Protein AF-A0A8B8C633-F1 (afdb_monomer_lite)

Structure (mmCIF, N/CA/C/O backbone):
data_AF-A0A8B8C633-F1
#
_entry.id   AF-A0A8B8C633-F1
#
loop_
_atom_site.group_PDB
_atom_site.id
_atom_site.type_symbol
_atom_site.label_atom_id
_atom_site.label_alt_id
_atom_site.label_comp_id
_atom_site.label_asym_id
_atom_site.label_entity_id
_atom_site.label_seq_id
_atom_site.pdbx_PDB_ins_code
_atom_site.Cartn_x
_atom_site.Cartn_y
_atom_site.Cartn_z
_atom_site.occupancy
_atom_site.B_iso_or_equiv
_atom_site.auth_seq_id
_atom_site.auth_comp_id
_atom_site.auth_asym_id
_atom_site.auth_atom_id
_atom_site.pdbx_PDB_model_num
ATOM 1 N N . MET A 1 1 ? 6.701 -2.654 -20.128 1.00 49.88 1 MET A N 1
ATOM 2 C CA . MET A 1 1 ? 6.059 -1.312 -19.967 1.00 49.88 1 MET A CA 1
ATOM 3 C C . MET A 1 1 ? 4.718 -1.240 -20.720 1.00 49.88 1 MET A C 1
ATOM 5 O O . MET A 1 1 ? 4.508 -0.337 -21.516 1.00 49.88 1 MET A O 1
ATOM 9 N N . TYR A 1 2 ? 3.794 -2.187 -20.502 1.00 52.97 2 TYR A N 1
ATOM 10 C CA . TYR A 1 2 ? 2.599 -2.321 -21.363 1.00 52.97 2 TYR A CA 1
ATOM 11 C C . TYR A 1 2 ? 1.273 -2.413 -20.592 1.00 52.97 2 TYR A C 1
ATOM 13 O O . TYR A 1 2 ? 0.257 -1.929 -21.087 1.00 52.97 2 TYR A O 1
ATOM 21 N N . GLN A 1 3 ? 1.272 -2.885 -19.336 1.00 51.88 3 GLN A N 1
ATOM 22 C CA . GLN A 1 3 ? 0.068 -2.853 -18.492 1.00 51.88 3 GLN A CA 1
ATOM 23 C C . GLN A 1 3 ? -0.502 -1.439 -18.300 1.00 51.88 3 GLN A C 1
ATOM 25 O O . GLN A 1 3 ? -1.713 -1.259 -18.426 1.00 51.88 3 GLN A O 1
ATOM 30 N N . ILE A 1 4 ? 0.353 -0.430 -18.083 1.00 57.50 4 ILE A N 1
ATOM 31 C CA . ILE A 1 4 ? -0.078 0.975 -17.975 1.00 57.50 4 ILE A CA 1
ATOM 32 C C . ILE A 1 4 ? -0.832 1.406 -19.235 1.00 57.50 4 ILE A C 1
ATOM 34 O O . ILE A 1 4 ? -1.854 2.060 -19.115 1.00 57.50 4 ILE A O 1
ATOM 38 N N . LEU A 1 5 ? -0.400 0.990 -20.429 1.00 53.28 5 LEU A N 1
ATOM 39 C CA . LEU A 1 5 ? -1.076 1.333 -21.687 1.00 53.28 5 LEU A CA 1
ATOM 40 C C . LEU A 1 5 ? -2.414 0.595 -21.865 1.00 53.28 5 LEU A C 1
ATOM 42 O O . LEU A 1 5 ? -3.312 1.114 -22.517 1.00 53.28 5 LEU A O 1
ATOM 46 N N . SER A 1 6 ? -2.563 -0.596 -21.274 1.00 55.59 6 SER A N 1
ATOM 47 C CA . SER A 1 6 ? -3.825 -1.356 -21.296 1.00 55.59 6 SER A CA 1
ATOM 48 C C . SER A 1 6 ? -4.853 -0.873 -20.264 1.00 55.59 6 SER A C 1
ATOM 50 O O . SER A 1 6 ? -6.055 -0.962 -20.501 1.00 55.59 6 SER A O 1
ATOM 52 N N . LYS A 1 7 ? -4.391 -0.368 -19.111 1.00 55.25 7 LYS A N 1
ATOM 53 C CA . LYS A 1 7 ? -5.234 0.121 -18.008 1.00 55.25 7 LYS A CA 1
ATOM 54 C C . LYS A 1 7 ? -5.481 1.627 -18.081 1.00 55.25 7 LYS A C 1
ATOM 56 O O . LYS A 1 7 ? -6.527 2.087 -17.642 1.00 55.25 7 LYS A O 1
ATOM 61 N N . CYS A 1 8 ? -4.563 2.382 -18.679 1.00 53.97 8 CYS A N 1
ATOM 62 C CA . CYS A 1 8 ? -4.762 3.777 -19.043 1.00 53.97 8 CYS A CA 1
ATOM 63 C C . CYS A 1 8 ? -5.148 3.828 -20.521 1.00 53.97 8 CYS A C 1
ATOM 65 O O . CYS A 1 8 ? -4.282 3.942 -21.389 1.00 53.97 8 CYS A O 1
ATOM 67 N N . SER A 1 9 ? -6.449 3.784 -20.828 1.00 48.28 9 SER A N 1
ATOM 68 C CA . SER A 1 9 ? -6.927 4.301 -22.114 1.00 48.28 9 SER A CA 1
ATOM 69 C C . SER A 1 9 ? -6.336 5.695 -22.284 1.00 48.28 9 SER A C 1
ATOM 71 O O . SER A 1 9 ? -6.532 6.520 -21.392 1.00 48.28 9 SER A O 1
ATOM 73 N N . ALA A 1 10 ? -5.558 5.911 -23.353 1.00 49.56 10 ALA A N 1
ATOM 74 C CA . ALA A 1 10 ? -4.767 7.119 -23.575 1.00 49.56 10 ALA A CA 1
ATOM 75 C C . ALA A 1 10 ? -5.530 8.363 -23.099 1.00 49.56 10 ALA A C 1
ATOM 77 O O . ALA A 1 10 ? -6.504 8.781 -23.728 1.00 49.56 10 ALA A O 1
ATOM 78 N N . ALA A 1 11 ? -5.131 8.901 -21.942 1.00 50.03 11 ALA A N 1
ATOM 79 C CA . ALA A 1 11 ? -5.819 10.029 -21.344 1.00 50.03 11 ALA A CA 1
ATOM 80 C C . ALA A 1 11 ? -5.691 11.198 -22.322 1.00 50.03 11 ALA A C 1
ATOM 82 O O . ALA A 1 11 ? -4.591 11.704 -22.561 1.00 50.03 11 ALA A O 1
ATOM 83 N N . VAL A 1 12 ? -6.806 11.597 -22.937 1.00 47.72 12 VAL A N 1
ATOM 84 C CA . VAL A 1 12 ? -6.856 12.800 -23.765 1.00 47.72 12 VAL A CA 1
ATOM 85 C C . VAL A 1 12 ? -6.465 13.946 -22.843 1.00 47.72 12 VAL A C 1
ATOM 87 O O . VAL A 1 12 ? -7.227 14.298 -21.942 1.00 47.72 12 VAL A O 1
ATOM 90 N N . ARG A 1 13 ? -5.248 14.480 -23.014 1.00 46.06 13 ARG A N 1
ATOM 91 C CA . ARG A 1 13 ? -4.739 15.601 -22.216 1.00 46.06 13 ARG A CA 1
ATOM 92 C C . ARG A 1 13 ? -5.729 16.758 -22.331 1.00 46.06 13 ARG A C 1
ATOM 94 O O . ARG A 1 13 ? -5.744 17.452 -23.342 1.00 46.06 13 ARG A O 1
ATOM 101 N N . LYS A 1 14 ? -6.554 16.966 -21.304 1.00 48.56 14 LYS A N 1
ATOM 102 C CA . LYS A 1 14 ? -7.434 18.139 -21.210 1.00 48.56 14 LYS A CA 1
ATOM 103 C C . LYS A 1 14 ? -6.763 19.344 -20.543 1.00 48.56 14 LYS A C 1
ATOM 105 O O . LYS A 1 14 ? -7.354 20.412 -20.529 1.00 48.56 14 LYS A O 1
ATOM 110 N N . SER A 1 15 ? -5.538 19.212 -20.035 1.00 47.03 15 SER A N 1
ATOM 111 C CA . SER A 1 15 ? -4.769 20.323 -19.462 1.00 47.03 15 SER A CA 1
ATOM 112 C C . SER A 1 15 ? -3.295 19.926 -19.293 1.00 47.03 15 SER A C 1
ATOM 114 O O . SER A 1 15 ? -2.972 18.744 -19.157 1.00 47.03 15 SER A O 1
ATOM 116 N N . VAL A 1 16 ? -2.403 20.920 -19.298 1.00 49.66 16 VAL A N 1
ATOM 117 C CA . VAL A 1 16 ? -0.950 20.822 -19.044 1.00 49.66 16 VAL A CA 1
ATOM 118 C C . VAL A 1 16 ? -0.637 20.459 -17.572 1.00 49.66 16 VAL A C 1
ATOM 120 O O . VAL A 1 16 ? 0.510 20.198 -17.235 1.00 49.66 16 VAL A O 1
ATOM 123 N N . GLU A 1 17 ? -1.654 20.327 -16.716 1.00 51.31 17 GLU A N 1
ATOM 124 C CA . GLU A 1 17 ? -1.558 19.925 -15.295 1.00 51.31 17 GLU A CA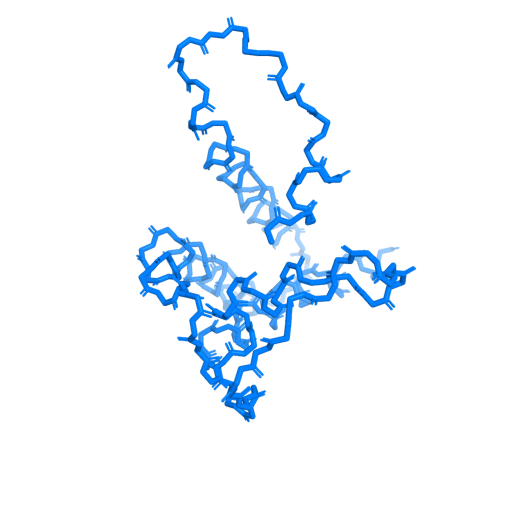 1
ATOM 125 C C . GLU A 1 17 ? -1.626 18.390 -15.067 1.00 51.31 17 GLU A C 1
ATOM 127 O O . GLU A 1 17 ? -1.658 17.905 -13.939 1.00 51.31 17 GLU A O 1
ATOM 132 N N . GLY A 1 18 ? -1.652 17.590 -16.139 1.00 52.97 18 GLY A N 1
ATOM 133 C CA . GLY A 1 18 ? -2.036 16.167 -16.149 1.00 52.97 18 GLY A CA 1
ATOM 134 C C . GLY A 1 18 ? -1.110 15.121 -15.499 1.00 52.97 18 GLY A C 1
ATOM 135 O O . GLY A 1 18 ? -1.224 13.953 -15.860 1.00 52.97 18 GLY A O 1
ATOM 136 N N . ILE A 1 19 ? -0.210 15.478 -14.578 1.00 52.78 19 ILE A N 1
ATOM 137 C CA . ILE A 1 19 ? 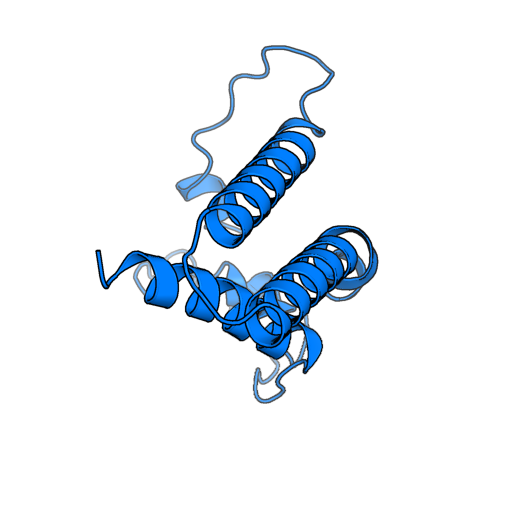0.567 14.496 -13.783 1.00 52.78 19 ILE A CA 1
ATOM 138 C C . ILE A 1 19 ? -0.003 14.347 -12.363 1.00 52.78 19 ILE A C 1
ATOM 140 O O . ILE A 1 19 ? 0.053 13.257 -11.794 1.00 52.78 19 ILE A O 1
ATOM 144 N N . ASP A 1 20 ? -0.637 15.390 -11.820 1.00 55.47 20 ASP A N 1
ATOM 145 C CA . ASP A 1 20 ? -1.136 15.386 -10.439 1.00 55.47 20 ASP A CA 1
ATOM 146 C C . ASP A 1 20 ? -2.444 14.606 -10.253 1.00 55.47 20 ASP A C 1
ATOM 148 O O . ASP A 1 20 ? -2.839 14.348 -9.118 1.00 55.47 20 ASP A O 1
ATOM 152 N N . TYR A 1 21 ? -3.101 14.182 -11.340 1.00 66.56 21 TYR A N 1
ATOM 153 C CA . TYR A 1 21 ? -4.388 13.481 -11.275 1.00 66.56 21 TYR A CA 1
ATOM 154 C C . TYR A 1 21 ? -4.312 12.201 -10.432 1.00 66.56 21 TYR A C 1
ATOM 156 O O . TYR A 1 21 ? -5.104 12.037 -9.512 1.00 66.56 21 TYR A O 1
ATOM 164 N N . TYR A 1 22 ? -3.303 11.352 -10.653 1.00 70.94 22 TYR A N 1
ATOM 165 C CA . TYR A 1 22 ? -3.163 10.099 -9.903 1.00 70.94 22 TYR A CA 1
ATOM 166 C C . TYR A 1 22 ? -2.799 10.321 -8.431 1.00 70.94 22 TYR A C 1
ATOM 168 O O . TYR A 1 22 ? -3.240 9.575 -7.563 1.00 70.94 22 TYR A O 1
ATOM 176 N N . ILE A 1 23 ? -2.002 11.353 -8.125 1.00 77.12 23 ILE A N 1
ATOM 177 C CA . ILE A 1 23 ? -1.650 11.692 -6.738 1.00 77.12 23 ILE A CA 1
ATOM 178 C C . ILE A 1 23 ? -2.877 12.258 -6.012 1.00 77.12 23 ILE A C 1
ATOM 180 O O . ILE A 1 23 ? -3.100 11.941 -4.842 1.00 77.12 23 ILE A O 1
ATOM 184 N N . ALA A 1 24 ? -3.672 13.084 -6.696 1.00 80.56 24 ALA A N 1
ATOM 185 C CA . ALA A 1 24 ? -4.913 13.636 -6.169 1.00 80.56 24 ALA A CA 1
ATOM 186 C C . ALA A 1 24 ? -5.961 12.539 -5.928 1.00 80.56 24 ALA A C 1
ATOM 188 O O . ALA A 1 24 ? -6.505 12.474 -4.826 1.00 80.56 24 ALA A O 1
ATOM 189 N N . GLU A 1 25 ? -6.169 11.654 -6.907 1.00 84.19 25 GLU A N 1
ATOM 190 C CA . GLU 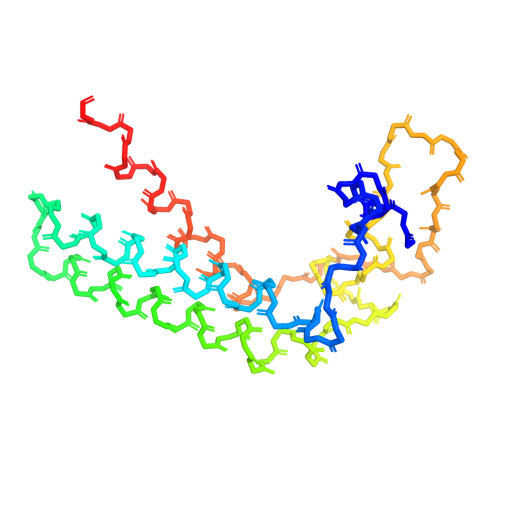A 1 25 ? -7.083 10.506 -6.842 1.00 84.19 25 GLU A CA 1
ATOM 191 C C . GLU A 1 25 ? -6.677 9.529 -5.733 1.00 84.19 25 GLU A C 1
ATOM 193 O O . GLU A 1 25 ? -7.488 9.195 -4.873 1.00 84.19 25 GLU A O 1
ATOM 198 N N . ALA A 1 26 ? -5.395 9.152 -5.655 1.00 83.38 26 ALA A N 1
ATOM 199 C CA . ALA A 1 26 ? -4.894 8.338 -4.550 1.00 83.38 26 ALA A CA 1
ATOM 200 C C . ALA A 1 26 ? -5.105 9.045 -3.202 1.00 83.38 26 ALA A C 1
ATOM 202 O O . ALA A 1 26 ? -5.552 8.442 -2.229 1.00 83.38 26 ALA A O 1
ATOM 203 N N . GLY A 1 27 ? -4.827 10.349 -3.134 1.00 88.44 27 GLY A N 1
ATOM 204 C CA . GLY A 1 27 ? -5.066 11.146 -1.936 1.00 88.44 27 GLY A CA 1
ATOM 205 C C . GLY A 1 27 ? -6.532 11.154 -1.496 1.00 88.44 27 GLY A C 1
ATOM 206 O O . GLY A 1 27 ? -6.786 11.189 -0.293 1.00 88.44 27 GLY A O 1
ATOM 207 N N . GLU A 1 28 ? -7.470 11.136 -2.441 1.00 90.12 28 GLU A N 1
ATOM 208 C CA . GLU A 1 28 ? -8.910 11.033 -2.200 1.00 90.12 28 GLU A CA 1
ATOM 209 C C . GLU A 1 28 ? -9.317 9.644 -1.721 1.00 90.12 28 GLU A C 1
ATOM 211 O O . GLU A 1 28 ? -9.942 9.548 -0.667 1.00 90.12 28 GLU A O 1
ATOM 216 N N . ALA A 1 29 ? -8.852 8.587 -2.386 1.00 89.94 29 ALA A N 1
ATOM 217 C CA . ALA A 1 29 ? -9.105 7.208 -1.976 1.00 89.94 29 ALA A CA 1
ATOM 218 C C . ALA A 1 29 ? -8.639 6.937 -0.533 1.00 89.94 29 ALA A C 1
ATOM 220 O O . ALA A 1 29 ? -9.370 6.354 0.263 1.00 89.94 29 ALA A O 1
ATOM 221 N N . PHE A 1 30 ? -7.456 7.425 -0.141 1.00 92.12 30 PHE A N 1
ATOM 222 C CA . PHE A 1 30 ? -6.993 7.290 1.247 1.00 92.12 30 PHE A CA 1
ATOM 223 C C . PHE A 1 30 ? -7.876 8.054 2.248 1.00 92.12 30 PHE A C 1
ATOM 225 O O . PHE A 1 30 ? -8.115 7.548 3.340 1.00 92.12 30 PHE A O 1
ATOM 232 N N . ARG A 1 31 ? -8.397 9.239 1.893 1.00 93.19 31 ARG A N 1
ATOM 233 C CA . ARG A 1 31 ? -9.348 9.968 2.758 1.00 93.19 31 ARG A CA 1
ATOM 234 C C . ARG A 1 31 ? -10.670 9.219 2.902 1.00 93.19 31 ARG A C 1
ATOM 236 O O . ARG A 1 31 ? -11.266 9.237 3.975 1.00 93.19 31 ARG A O 1
ATOM 243 N N . GLU A 1 32 ? -11.129 8.575 1.835 1.00 94.12 32 GLU A N 1
ATOM 244 C CA . GLU A 1 32 ? -12.333 7.749 1.864 1.00 94.12 32 GLU A CA 1
ATOM 245 C C . GLU A 1 32 ? -12.146 6.533 2.780 1.00 94.12 32 GLU A C 1
ATOM 247 O O . GLU A 1 32 ? -12.973 6.310 3.662 1.00 94.12 32 GLU A O 1
ATOM 252 N N . LEU A 1 33 ? -11.017 5.823 2.671 1.00 93.19 33 LEU A N 1
ATOM 253 C CA . LEU A 1 33 ? -10.670 4.724 3.580 1.00 93.19 33 LEU A CA 1
ATOM 254 C C . LEU A 1 33 ? -10.603 5.187 5.043 1.00 93.19 33 LEU A C 1
ATOM 256 O O . LEU A 1 33 ? -11.190 4.552 5.918 1.00 93.19 33 LEU A O 1
ATOM 260 N N . GLU A 1 34 ? -9.948 6.319 5.317 1.00 94.12 34 GLU A N 1
ATOM 261 C CA . GLU A 1 34 ? -9.913 6.924 6.655 1.00 94.12 34 GLU A CA 1
ATOM 262 C C . GLU A 1 34 ? -11.334 7.244 7.168 1.00 94.12 34 GLU A C 1
ATOM 264 O O . GLU A 1 34 ? -11.648 7.008 8.337 1.00 94.12 34 GLU A O 1
ATOM 269 N N . SER A 1 35 ? -12.221 7.753 6.307 1.00 94.56 35 SER A N 1
ATOM 270 C CA . SER A 1 35 ? -13.622 8.040 6.646 1.00 94.56 35 SER A CA 1
ATOM 271 C C . SER A 1 35 ? -14.408 6.770 6.977 1.00 94.56 35 SER A C 1
ATOM 273 O O . SER A 1 35 ? -15.104 6.733 7.994 1.00 94.56 35 SER A O 1
ATOM 275 N N . ILE A 1 36 ? -14.256 5.715 6.172 1.00 92.75 36 ILE A N 1
ATOM 276 C CA . ILE A 1 36 ? -14.890 4.410 6.400 1.00 92.75 36 ILE A CA 1
ATOM 277 C C . ILE A 1 36 ? -14.442 3.848 7.749 1.00 92.75 36 ILE A C 1
ATOM 279 O O . ILE A 1 36 ? -15.279 3.538 8.592 1.00 92.75 36 ILE A O 1
ATOM 283 N N . VAL A 1 37 ? -13.132 3.803 8.010 1.00 92.62 37 VAL A N 1
ATOM 284 C CA . VAL A 1 37 ? -12.580 3.301 9.280 1.00 92.62 37 VAL A CA 1
ATOM 285 C C . VAL A 1 37 ? -13.121 4.082 10.480 1.00 92.62 37 VAL A C 1
ATOM 287 O O . VAL A 1 37 ? -13.418 3.496 11.522 1.00 92.62 37 VAL A O 1
ATOM 290 N N . ASN A 1 38 ? -13.312 5.396 10.346 1.00 92.81 38 ASN A N 1
ATOM 291 C CA . ASN A 1 38 ? -13.915 6.206 11.402 1.00 92.81 38 ASN A CA 1
ATOM 292 C C . ASN A 1 38 ? -15.385 5.859 11.673 1.00 92.81 38 ASN A C 1
ATOM 294 O O . ASN A 1 38 ? -15.812 5.949 12.827 1.00 92.81 38 ASN A O 1
ATOM 298 N N . GLN A 1 39 ? -16.128 5.427 10.655 1.00 93.56 39 GLN A N 1
ATOM 299 C CA . GLN A 1 39 ? -17.534 5.027 10.759 1.00 93.56 39 GLN A CA 1
ATOM 300 C C . GLN A 1 39 ? -17.724 3.594 11.279 1.00 93.56 39 GLN A C 1
ATOM 302 O O . GLN A 1 39 ? -18.792 3.286 11.796 1.00 93.56 39 GLN A O 1
ATOM 307 N N . LEU A 1 40 ? -16.701 2.735 11.210 1.00 91.62 40 LEU A N 1
ATOM 308 C CA . LEU A 1 40 ? -16.783 1.363 11.721 1.00 91.62 40 LEU A CA 1
ATOM 309 C C . LEU A 1 40 ? -16.989 1.322 13.247 1.00 91.62 40 LEU A C 1
ATOM 311 O O . LEU A 1 40 ? -16.295 2.006 14.011 1.00 91.62 40 LEU A O 1
ATOM 315 N N . GLU A 1 41 ? -17.887 0.451 13.706 1.00 93.44 41 GLU A N 1
ATOM 316 C CA . GLU A 1 41 ? -18.114 0.157 15.128 1.00 93.44 41 GLU A CA 1
ATOM 317 C C . GLU A 1 41 ? -17.118 -0.895 15.649 1.00 93.44 41 GLU A C 1
ATOM 319 O O . GLU A 1 41 ? -17.476 -1.996 16.056 1.00 93.44 41 GLU A O 1
ATOM 324 N N . ILE A 1 42 ? -15.831 -0.548 15.620 1.00 91.00 42 ILE A N 1
ATOM 325 C CA . ILE A 1 42 ? -14.727 -1.381 16.123 1.00 91.00 42 ILE A CA 1
ATOM 326 C C . ILE A 1 42 ? -14.088 -0.761 17.375 1.00 91.00 42 ILE A C 1
ATOM 328 O O . ILE A 1 42 ? -14.224 0.451 17.598 1.00 91.00 42 ILE A O 1
ATOM 332 N N . PRO A 1 43 ? -13.363 -1.548 18.196 1.00 94.75 43 PRO A N 1
ATOM 333 C CA . PRO A 1 43 ? -12.639 -1.019 19.345 1.00 94.75 43 PRO A CA 1
ATOM 334 C C . PRO A 1 43 ? -11.746 0.169 18.968 1.00 94.75 43 PRO A C 1
ATOM 336 O O . PRO A 1 43 ? -11.073 0.170 17.937 1.00 94.75 43 PRO A O 1
ATOM 339 N N . LEU A 1 44 ? -11.700 1.191 19.833 1.00 91.88 44 LEU A N 1
ATOM 340 C CA . LEU A 1 44 ? -10.935 2.422 19.576 1.00 91.88 44 LEU A CA 1
ATOM 341 C C . LEU A 1 44 ? -9.448 2.164 19.299 1.00 91.88 44 LEU A C 1
ATOM 343 O O . LEU A 1 44 ? -8.820 2.923 18.561 1.00 91.88 44 LEU A O 1
ATOM 347 N N . LEU A 1 45 ? -8.886 1.114 19.903 1.00 93.44 45 LEU A N 1
ATOM 348 C CA . LEU A 1 45 ? -7.496 0.730 19.695 1.00 93.44 45 LEU A CA 1
ATOM 349 C C . LEU A 1 45 ? -7.268 0.223 18.266 1.00 93.44 45 LEU A C 1
ATOM 351 O O . LEU A 1 45 ? -6.333 0.682 17.612 1.00 93.44 45 LEU A O 1
ATOM 355 N N . ASP A 1 46 ? -8.153 -0.643 17.775 1.00 90.00 46 ASP A N 1
ATOM 356 C CA . ASP A 1 46 ? -8.087 -1.188 16.418 1.00 90.00 46 ASP A CA 1
ATOM 357 C C . ASP A 1 46 ? -8.316 -0.083 15.389 1.00 90.00 46 ASP A C 1
ATOM 359 O O . ASP A 1 46 ? -7.518 0.076 14.471 1.00 90.00 46 ASP A O 1
ATOM 363 N N . LYS A 1 47 ? -9.307 0.788 15.624 1.00 92.69 47 LYS A N 1
ATOM 364 C CA . LYS A 1 47 ? -9.547 1.979 14.794 1.00 92.69 47 LYS A CA 1
ATOM 365 C C . LYS A 1 47 ? -8.300 2.855 14.674 1.00 92.69 47 LYS A C 1
ATOM 367 O O . LYS A 1 47 ? -7.912 3.239 13.573 1.00 92.69 47 LYS A O 1
ATOM 372 N N . ARG A 1 48 ? -7.646 3.163 15.801 1.00 93.19 48 ARG A N 1
ATOM 373 C CA . ARG A 1 48 ? -6.422 3.978 15.812 1.00 93.19 48 ARG A CA 1
ATOM 374 C C . ARG A 1 48 ? -5.284 3.286 15.066 1.00 93.19 48 ARG A C 1
ATOM 376 O O . ARG A 1 48 ? -4.590 3.952 14.306 1.00 93.19 48 ARG A O 1
ATOM 383 N N . LYS A 1 49 ? -5.106 1.979 15.274 1.00 93.19 49 LYS A N 1
ATOM 384 C CA . LYS A 1 49 ? -4.084 1.182 14.589 1.00 93.19 49 LYS A CA 1
ATOM 385 C C . LYS A 1 49 ? -4.296 1.203 13.073 1.00 93.19 49 LYS A C 1
ATOM 387 O O . LYS A 1 49 ? -3.356 1.479 12.340 1.00 93.19 49 LYS A O 1
ATOM 392 N N . THR A 1 50 ? -5.522 0.981 12.603 1.00 92.12 50 THR A N 1
ATOM 393 C CA . THR A 1 50 ? -5.838 0.993 11.169 1.00 92.12 50 THR A CA 1
ATOM 394 C C . THR A 1 50 ? -5.618 2.372 10.545 1.00 92.12 50 THR A C 1
ATOM 396 O O . THR A 1 50 ? -5.046 2.463 9.463 1.00 92.12 50 THR A O 1
ATOM 399 N N . LEU A 1 51 ? -6.004 3.457 11.227 1.00 93.94 51 LEU A N 1
ATOM 400 C CA . LEU A 1 51 ? -5.749 4.821 10.744 1.00 93.94 51 LEU A CA 1
ATOM 401 C C . LEU A 1 51 ? -4.250 5.144 10.662 1.00 93.94 51 LEU A C 1
ATOM 403 O O . LEU A 1 51 ? -3.804 5.752 9.691 1.00 93.94 51 LEU A O 1
ATOM 407 N N . ASP A 1 52 ? -3.467 4.722 11.656 1.00 95.00 52 ASP A N 1
ATOM 408 C CA . ASP A 1 52 ? -2.014 4.903 11.646 1.00 95.00 52 ASP A CA 1
ATOM 409 C C . ASP A 1 52 ? -1.357 4.107 10.508 1.00 95.00 52 ASP A C 1
ATOM 411 O O . ASP A 1 52 ? -0.545 4.647 9.756 1.00 95.00 52 ASP A O 1
ATOM 415 N N . ASN A 1 53 ? -1.795 2.865 10.294 1.00 93.44 53 ASN A N 1
ATOM 416 C CA . ASN A 1 53 ? -1.356 2.041 9.172 1.00 93.44 53 ASN A CA 1
ATOM 417 C C . ASN A 1 53 ? -1.681 2.692 7.815 1.00 93.44 53 ASN A C 1
ATOM 419 O O . ASN A 1 53 ? -0.815 2.754 6.944 1.00 93.44 53 ASN A O 1
ATOM 423 N N . LEU A 1 54 ? -2.891 3.240 7.637 1.00 94.56 54 LEU A N 1
ATOM 424 C CA . LEU A 1 54 ? -3.275 3.967 6.417 1.00 94.56 54 LEU A CA 1
ATOM 425 C C . LEU A 1 54 ? -2.390 5.198 6.184 1.00 94.56 54 LEU A C 1
ATOM 427 O O . LEU A 1 54 ? -1.958 5.450 5.056 1.00 94.56 54 LEU A O 1
ATOM 431 N N . MET A 1 55 ? -2.069 5.939 7.246 1.00 94.12 55 MET A N 1
ATOM 432 C CA . MET A 1 55 ? -1.162 7.083 7.171 1.00 94.12 55 MET A CA 1
ATOM 433 C C . MET A 1 55 ? 0.253 6.657 6.750 1.00 94.12 55 MET A C 1
ATOM 435 O O . MET A 1 55 ? 0.846 7.288 5.870 1.00 94.12 55 MET A O 1
ATOM 439 N N . GLN A 1 56 ? 0.787 5.584 7.340 1.00 93.56 56 GLN A N 1
ATOM 440 C CA . GLN A 1 56 ? 2.106 5.046 6.998 1.00 93.56 56 GLN A CA 1
ATOM 441 C C . GLN A 1 56 ? 2.150 4.522 5.555 1.00 93.56 56 GLN A C 1
ATOM 443 O O . GLN A 1 56 ? 3.069 4.861 4.808 1.00 93.56 56 GLN A O 1
ATOM 448 N N . ALA A 1 57 ? 1.126 3.780 5.129 1.00 92.62 57 ALA A N 1
ATOM 449 C CA . ALA A 1 57 ? 0.962 3.289 3.762 1.00 92.62 57 ALA A CA 1
ATOM 450 C C . ALA A 1 57 ? 0.959 4.435 2.736 1.00 92.62 57 ALA A C 1
ATOM 452 O O . ALA A 1 57 ? 1.705 4.421 1.752 1.00 92.62 57 ALA A O 1
ATOM 453 N N . LYS A 1 58 ? 0.168 5.479 3.000 1.00 92.06 58 LYS A N 1
ATOM 454 C CA . LYS A 1 58 ? 0.108 6.690 2.173 1.00 92.06 58 LYS A CA 1
ATOM 455 C C . LYS A 1 58 ? 1.451 7.412 2.104 1.00 92.06 58 LYS A C 1
ATOM 457 O O . LYS A 1 58 ? 1.831 7.898 1.038 1.00 92.06 58 LYS A O 1
ATOM 462 N N . HIS A 1 59 ? 2.162 7.507 3.230 1.00 91.69 59 HIS A N 1
ATOM 463 C CA . HIS A 1 59 ? 3.488 8.116 3.272 1.00 91.69 59 HIS A CA 1
ATOM 464 C C . HIS A 1 59 ? 4.470 7.329 2.405 1.00 91.69 59 HIS A C 1
ATOM 466 O O . HIS A 1 59 ? 5.028 7.903 1.473 1.00 91.69 59 HIS A O 1
ATOM 472 N N . TYR A 1 60 ? 4.572 6.016 2.632 1.00 91.81 60 TYR A N 1
ATOM 473 C CA . TYR A 1 60 ? 5.450 5.112 1.893 1.00 91.81 60 TYR A CA 1
ATOM 474 C C . TYR A 1 60 ? 5.287 5.241 0.374 1.00 91.81 60 TYR A C 1
ATOM 476 O O . TYR A 1 60 ? 6.272 5.409 -0.347 1.00 91.81 60 TYR A O 1
ATOM 484 N N . LEU A 1 61 ? 4.043 5.240 -0.117 1.00 89.38 61 LEU A N 1
ATOM 485 C CA . LEU A 1 61 ? 3.751 5.401 -1.543 1.00 89.38 61 LEU A CA 1
ATOM 486 C C . LEU A 1 61 ? 4.234 6.750 -2.103 1.00 89.38 61 LEU A C 1
ATOM 488 O O . LEU A 1 61 ? 4.720 6.822 -3.232 1.00 89.38 61 LEU A O 1
ATOM 492 N N . LYS A 1 62 ? 4.129 7.827 -1.318 1.00 87.06 62 LYS A N 1
ATOM 493 C CA . LYS A 1 62 ? 4.489 9.190 -1.739 1.00 87.06 62 LYS A CA 1
ATOM 494 C C . LYS A 1 62 ? 6.004 9.436 -1.748 1.00 87.06 62 LYS A C 1
ATOM 496 O O . LYS A 1 62 ? 6.506 10.239 -2.552 1.00 87.06 62 LYS A O 1
ATOM 501 N N . THR A 1 63 ? 6.732 8.796 -0.838 1.00 87.12 63 THR A N 1
ATOM 502 C CA . THR A 1 63 ? 8.151 9.071 -0.581 1.00 87.12 63 THR A CA 1
ATOM 503 C C . THR A 1 63 ? 9.058 7.967 -1.098 1.00 87.12 63 THR A C 1
ATOM 505 O O . THR A 1 63 ? 9.839 8.215 -2.015 1.00 87.12 63 THR A O 1
ATOM 508 N N . ASP A 1 64 ? 8.949 6.772 -0.534 1.00 87.75 64 ASP A N 1
ATOM 509 C CA . ASP A 1 64 ? 9.956 5.717 -0.649 1.00 87.75 64 ASP A CA 1
ATOM 510 C C . ASP A 1 64 ? 9.678 4.784 -1.823 1.00 87.75 64 ASP A C 1
ATOM 512 O O . ASP A 1 64 ? 10.597 4.408 -2.548 1.00 87.75 64 ASP A O 1
ATOM 516 N N . TYR A 1 65 ? 8.407 4.457 -2.071 1.00 88.38 65 TYR A N 1
ATOM 517 C CA . TYR A 1 65 ? 8.032 3.483 -3.094 1.00 88.38 65 TYR A CA 1
ATOM 518 C C . TYR A 1 65 ? 8.580 3.859 -4.476 1.00 88.38 65 TYR A C 1
ATOM 520 O O . TYR A 1 65 ? 9.215 3.046 -5.145 1.00 88.38 65 TYR A O 1
ATOM 528 N N . LYS A 1 66 ? 8.462 5.134 -4.868 1.00 85.56 66 LYS A N 1
ATOM 529 C CA . LYS A 1 66 ? 9.013 5.642 -6.139 1.00 85.56 66 LYS A CA 1
ATOM 530 C C . LYS A 1 66 ? 10.534 5.488 -6.268 1.00 85.56 66 LYS A C 1
ATOM 532 O O . LYS A 1 66 ? 11.038 5.422 -7.381 1.00 85.56 66 LYS A O 1
ATOM 537 N N . MET A 1 67 ? 11.264 5.463 -5.149 1.00 88.56 67 MET A N 1
ATOM 538 C CA . MET A 1 67 ? 12.721 5.282 -5.126 1.00 88.56 67 MET A CA 1
ATOM 539 C C . MET A 1 67 ? 13.110 3.807 -5.241 1.00 88.56 67 MET A C 1
ATOM 541 O O . MET A 1 67 ? 14.225 3.479 -5.660 1.00 88.56 67 MET A O 1
ATOM 545 N N . HIS A 1 68 ? 12.197 2.920 -4.853 1.00 89.19 68 HIS A N 1
ATOM 546 C CA . HIS A 1 68 ? 12.376 1.482 -4.932 1.00 89.19 68 HIS A CA 1
ATOM 547 C C . HIS A 1 68 ? 12.031 0.926 -6.314 1.00 89.19 68 HIS A C 1
ATOM 549 O O . HIS A 1 68 ? 12.702 -0.001 -6.764 1.00 89.19 68 HIS A O 1
ATOM 555 N N . VAL A 1 69 ? 11.056 1.522 -7.010 1.00 89.88 69 VAL A N 1
ATOM 556 C CA . VAL A 1 69 ? 10.648 1.098 -8.356 1.00 89.88 69 VAL A CA 1
ATOM 557 C C . VAL A 1 69 ? 11.783 1.280 -9.373 1.00 89.88 69 VAL A C 1
ATOM 559 O O . VAL A 1 69 ? 12.232 2.395 -9.640 1.00 89.88 69 VAL A O 1
ATOM 562 N N . LYS A 1 70 ? 12.253 0.173 -9.958 1.00 90.12 70 LYS A N 1
ATOM 563 C CA . LYS A 1 70 ? 13.398 0.094 -10.881 1.00 90.12 70 LYS A CA 1
ATOM 564 C C . LYS A 1 70 ? 13.170 -0.968 -11.960 1.00 90.12 70 LYS A C 1
ATOM 566 O O . LYS A 1 70 ? 12.277 -1.802 -11.854 1.00 90.12 70 LYS A O 1
ATOM 571 N N . SER A 1 71 ? 13.993 -0.938 -13.009 1.00 85.88 71 SER A N 1
ATOM 572 C CA . SER A 1 71 ? 13.937 -1.917 -14.109 1.00 85.88 71 SER A CA 1
ATOM 573 C C . SER A 1 71 ? 14.469 -3.291 -13.711 1.00 85.88 71 SER A C 1
ATOM 575 O O . SER A 1 71 ? 14.129 -4.287 -14.340 1.00 85.88 71 SER A O 1
ATOM 577 N N . ALA A 1 72 ? 15.311 -3.336 -12.679 1.00 89.12 72 ALA A N 1
ATOM 578 C CA . ALA A 1 72 ? 15.791 -4.559 -12.072 1.00 89.12 72 ALA A CA 1
ATOM 579 C C . ALA A 1 72 ? 15.734 -4.430 -10.551 1.00 89.12 72 ALA A C 1
ATOM 581 O O . ALA A 1 72 ? 16.388 -3.561 -9.969 1.00 89.12 72 ALA A O 1
ATOM 582 N N . SER A 1 73 ? 14.926 -5.281 -9.926 1.00 89.75 73 SER A N 1
ATOM 583 C CA . SER A 1 73 ? 14.812 -5.387 -8.476 1.00 89.75 73 SER A CA 1
ATOM 584 C C . SER A 1 73 ? 14.488 -6.822 -8.105 1.00 89.75 73 SER A C 1
ATOM 586 O O . SER A 1 73 ? 13.628 -7.443 -8.719 1.00 89.75 73 SER A O 1
ATOM 588 N N . ASN A 1 74 ? 15.126 -7.333 -7.057 1.00 90.88 74 ASN A N 1
ATOM 589 C CA . ASN A 1 74 ? 14.805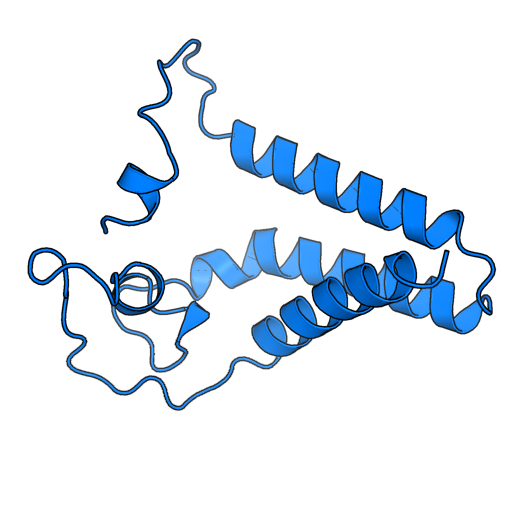 -8.654 -6.525 1.00 90.88 74 ASN A CA 1
ATOM 590 C C . ASN A 1 74 ? 13.497 -8.686 -5.715 1.00 90.88 74 ASN A C 1
ATOM 592 O O . ASN A 1 74 ? 13.092 -9.752 -5.254 1.00 90.88 74 ASN A O 1
ATOM 596 N N . VAL A 1 75 ? 12.844 -7.533 -5.535 1.00 90.81 75 VAL A N 1
ATOM 597 C CA . VAL A 1 75 ? 11.488 -7.420 -4.988 1.00 90.81 75 VAL A CA 1
ATOM 598 C C . VAL A 1 75 ? 10.505 -7.263 -6.145 1.00 90.81 75 VAL A C 1
ATOM 600 O O . VAL A 1 75 ? 10.637 -6.320 -6.928 1.00 90.81 75 VAL A O 1
ATOM 603 N N . ALA A 1 76 ? 9.519 -8.160 -6.231 1.00 87.12 76 ALA A N 1
ATOM 604 C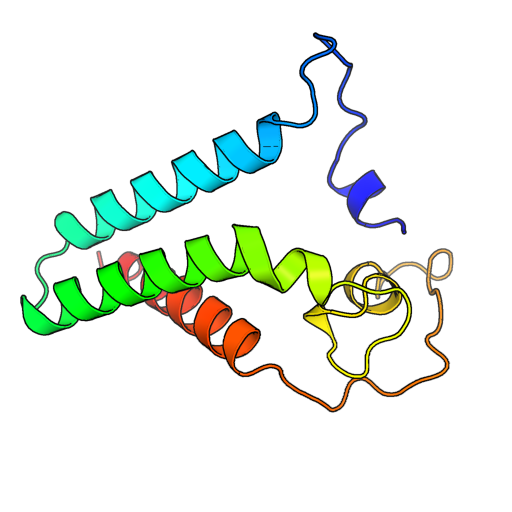 CA . ALA A 1 76 ? 8.551 -8.218 -7.330 1.00 87.12 76 ALA A CA 1
ATOM 605 C C . ALA A 1 76 ? 7.849 -6.869 -7.580 1.00 87.12 76 ALA A C 1
ATOM 607 O O . ALA A 1 76 ? 7.912 -6.345 -8.690 1.00 87.12 76 ALA A O 1
ATOM 608 N N . ASP A 1 77 ? 7.285 -6.258 -6.532 1.00 86.69 77 ASP A N 1
ATOM 609 C CA . ASP A 1 77 ? 6.556 -4.978 -6.615 1.00 86.69 77 ASP A CA 1
ATOM 610 C C . ASP A 1 77 ? 7.439 -3.799 -7.043 1.00 86.69 77 ASP A C 1
ATOM 612 O O . ASP A 1 77 ? 6.972 -2.793 -7.574 1.00 86.69 77 ASP A O 1
ATOM 616 N N . HIS A 1 78 ? 8.747 -3.903 -6.804 1.00 91.94 78 HIS A N 1
ATOM 617 C CA . HIS A 1 78 ? 9.709 -2.859 -7.145 1.00 91.94 78 HIS A CA 1
ATOM 618 C C . HIS A 1 78 ? 10.249 -3.018 -8.564 1.00 91.94 78 HIS A C 1
ATOM 620 O O . HIS A 1 78 ? 10.808 -2.072 -9.110 1.00 91.94 78 HIS A O 1
ATOM 626 N N . CYS A 1 79 ? 10.114 -4.190 -9.178 1.00 90.44 79 CYS A N 1
ATOM 627 C CA . CYS A 1 79 ? 10.569 -4.411 -10.538 1.00 90.44 79 CYS A CA 1
ATOM 628 C C . CYS A 1 79 ? 9.448 -4.053 -11.512 1.00 90.44 79 CYS A C 1
ATOM 630 O O . CYS A 1 79 ? 8.563 -4.863 -11.766 1.00 90.44 79 CYS A O 1
ATOM 632 N N . PHE A 1 80 ? 9.475 -2.858 -12.111 1.00 85.00 80 PHE A N 1
ATOM 633 C CA . PHE A 1 80 ? 8.400 -2.469 -13.035 1.00 85.00 80 PHE A CA 1
ATOM 634 C C . PHE A 1 80 ? 8.364 -3.339 -14.298 1.00 85.00 80 PHE A C 1
ATOM 636 O O . PHE A 1 80 ? 7.345 -3.378 -14.978 1.00 85.00 80 PHE A O 1
ATOM 643 N N . VAL A 1 81 ? 9.468 -4.006 -14.654 1.00 84.69 81 VAL A N 1
ATOM 644 C CA . VAL A 1 81 ? 9.496 -4.951 -15.779 1.00 84.69 81 VAL A CA 1
ATOM 645 C C . VAL A 1 81 ? 8.626 -6.161 -15.448 1.00 84.69 81 VAL A C 1
ATOM 647 O O . VAL A 1 81 ? 7.762 -6.517 -16.242 1.00 84.69 81 VAL A O 1
ATOM 650 N N . HIS A 1 82 ? 8.788 -6.712 -14.245 1.00 83.75 82 HIS A N 1
ATOM 651 C CA . HIS A 1 82 ? 8.010 -7.841 -13.749 1.00 83.75 82 HIS A CA 1
ATOM 652 C C . HIS A 1 82 ? 6.577 -7.459 -13.369 1.00 83.75 82 HIS A C 1
ATOM 654 O O . HIS A 1 82 ? 5.631 -8.081 -13.830 1.00 83.75 82 HIS A O 1
ATOM 660 N N . ALA A 1 83 ? 6.392 -6.388 -12.596 1.00 80.25 83 ALA A N 1
ATOM 661 C CA . ALA A 1 83 ? 5.072 -5.923 -12.178 1.00 80.25 83 ALA A CA 1
ATOM 662 C C . ALA A 1 83 ? 4.178 -5.519 -13.367 1.00 80.25 83 ALA A C 1
ATOM 664 O O . ALA A 1 83 ? 2.955 -5.555 -13.259 1.00 80.25 83 ALA A O 1
ATOM 665 N N . LEU A 1 84 ? 4.772 -5.126 -14.505 1.00 76.44 84 LEU A N 1
ATOM 666 C CA . LEU A 1 84 ? 4.045 -4.710 -15.709 1.00 76.44 84 LEU A CA 1
ATOM 667 C C . LEU A 1 84 ? 4.113 -5.716 -16.870 1.00 76.44 84 LEU A C 1
ATOM 669 O O . LEU A 1 84 ? 3.623 -5.370 -17.955 1.00 76.44 84 LEU A O 1
ATOM 673 N N . SER A 1 85 ? 4.715 -6.898 -16.700 1.00 71.81 85 SER A N 1
ATOM 674 C CA . SER A 1 85 ? 4.614 -7.977 -17.691 1.00 71.81 85 SER A CA 1
ATOM 675 C C . SER A 1 85 ? 3.229 -8.632 -17.586 1.00 71.81 85 SER A C 1
ATOM 677 O O . SER A 1 85 ? 2.595 -8.614 -16.530 1.00 71.81 85 SER A O 1
ATOM 679 N N . GLN A 1 86 ? 2.668 -9.099 -18.703 1.00 61.59 86 GLN A N 1
ATOM 680 C CA . GLN A 1 86 ? 1.357 -9.762 -18.712 1.00 61.59 86 GLN A CA 1
ATOM 681 C C . GLN A 1 86 ? 1.538 -11.272 -18.838 1.00 61.59 86 GLN A C 1
ATOM 683 O O . GLN A 1 86 ? 2.245 -11.718 -19.733 1.00 61.59 86 GLN A O 1
ATOM 688 N N . ALA A 1 87 ? 0.848 -12.045 -17.996 1.00 53.75 87 ALA A N 1
ATOM 689 C CA . ALA A 1 87 ? 0.852 -13.508 -18.066 1.00 53.75 87 ALA A CA 1
ATOM 690 C C . ALA A 1 87 ? 0.113 -14.068 -19.304 1.00 53.75 87 ALA A C 1
ATOM 692 O O . ALA A 1 87 ? 0.389 -15.185 -19.725 1.00 53.75 87 ALA A O 1
ATOM 693 N N . ASP A 1 88 ? -0.788 -13.289 -19.918 1.00 53.19 88 ASP A N 1
ATOM 694 C CA . ASP A 1 88 ? -1.751 -13.803 -20.909 1.00 53.19 88 ASP A CA 1
ATOM 695 C C . ASP A 1 88 ? -1.482 -13.366 -22.360 1.00 53.19 88 ASP A C 1
ATOM 697 O O . ASP A 1 88 ? -2.287 -13.623 -23.258 1.00 53.19 88 ASP A O 1
ATOM 701 N N . THR A 1 89 ? -0.347 -12.716 -22.637 1.00 53.12 89 THR A N 1
ATOM 702 C CA . THR A 1 89 ? 0.014 -12.316 -24.005 1.00 53.12 89 THR A CA 1
ATOM 703 C C . THR A 1 89 ? 1.482 -12.592 -24.308 1.00 53.12 89 THR A C 1
ATOM 705 O O . THR A 1 89 ? 2.364 -11.878 -23.839 1.00 53.12 89 THR A O 1
ATOM 708 N N . ILE A 1 90 ? 1.718 -13.543 -25.216 1.00 53.44 90 ILE A N 1
ATOM 709 C CA . ILE A 1 90 ? 3.015 -13.903 -25.836 1.00 53.44 90 ILE A CA 1
ATOM 710 C C . ILE A 1 90 ? 3.787 -12.719 -26.454 1.00 53.44 90 ILE A C 1
ATOM 712 O O . ILE A 1 90 ? 4.948 -12.856 -26.820 1.00 53.44 90 ILE A O 1
ATOM 716 N N . PHE A 1 91 ? 3.145 -11.560 -26.606 1.00 49.34 91 PHE A N 1
ATOM 717 C CA . PHE A 1 91 ? 3.723 -10.362 -27.214 1.00 49.34 91 PHE A CA 1
ATOM 718 C C . PHE A 1 91 ? 4.346 -9.389 -26.201 1.00 49.34 91 PHE A C 1
ATOM 720 O O . PHE A 1 91 ? 4.948 -8.404 -26.621 1.00 49.34 91 PHE A O 1
ATOM 727 N N . PHE A 1 92 ? 4.201 -9.635 -24.891 1.00 52.78 92 PHE A N 1
ATOM 728 C CA . PHE A 1 92 ? 4.566 -8.670 -23.843 1.00 52.78 92 PHE A CA 1
ATOM 729 C C . PHE A 1 92 ? 5.207 -9.313 -22.599 1.00 52.78 92 PHE A C 1
ATOM 731 O O . PHE A 1 92 ? 5.009 -8.845 -21.474 1.00 52.78 92 PHE A O 1
ATOM 738 N N . GLU A 1 93 ? 5.997 -10.368 -22.801 1.00 54.72 93 GLU A N 1
ATOM 739 C CA . GLU A 1 93 ? 6.913 -10.896 -21.786 1.00 54.72 93 GLU A CA 1
ATOM 740 C C . GLU A 1 93 ? 8.278 -10.215 -21.921 1.00 54.72 93 GLU A C 1
ATOM 742 O O . GLU A 1 93 ? 9.166 -10.677 -22.635 1.00 54.72 93 GLU A O 1
ATOM 747 N N . ASP A 1 94 ? 8.461 -9.097 -21.218 1.00 60.34 94 ASP A N 1
ATOM 748 C CA . ASP A 1 94 ? 9.817 -8.660 -20.901 1.00 60.34 94 ASP A CA 1
ATOM 749 C C . ASP A 1 94 ? 10.351 -9.598 -19.804 1.00 60.34 94 ASP A C 1
ATOM 751 O O . ASP A 1 94 ? 9.857 -9.605 -18.675 1.00 60.34 94 ASP A O 1
ATOM 755 N N . THR A 1 95 ? 11.340 -10.428 -20.135 1.00 74.12 95 THR A N 1
ATOM 756 C CA . THR A 1 95 ? 11.952 -11.355 -19.175 1.00 74.12 95 THR A CA 1
ATOM 757 C C . THR A 1 95 ? 12.993 -10.642 -18.319 1.00 74.12 95 THR A C 1
ATOM 759 O O . THR A 1 95 ? 13.920 -10.018 -18.842 1.00 74.12 95 THR A O 1
ATOM 762 N N . CYS A 1 96 ? 12.893 -10.780 -16.999 1.00 83.44 96 CYS A N 1
ATOM 763 C CA . CYS A 1 96 ? 13.907 -10.284 -16.073 1.00 83.44 96 CYS A CA 1
ATOM 764 C C . CYS A 1 96 ? 15.111 -11.243 -16.010 1.00 83.44 96 CYS A C 1
ATOM 766 O O . CYS A 1 96 ? 14.913 -12.436 -15.794 1.00 83.44 96 CYS A O 1
ATOM 768 N N . PRO A 1 97 ? 16.364 -10.755 -16.098 1.00 84.38 97 PRO A N 1
ATOM 769 C CA . PRO A 1 97 ? 17.562 -11.574 -15.878 1.00 84.38 97 PRO A CA 1
ATOM 770 C C . PRO A 1 97 ? 17.898 -11.757 -14.381 1.00 84.38 97 PRO A C 1
ATOM 772 O O . PRO A 1 97 ? 19.055 -11.958 -14.024 1.00 84.38 97 PRO A O 1
ATOM 775 N N . HIS A 1 98 ? 16.916 -11.592 -13.494 1.00 87.75 98 HIS A N 1
ATOM 776 C CA . HIS A 1 98 ? 17.063 -11.628 -12.039 1.00 87.75 98 HIS A CA 1
ATOM 777 C C . HIS A 1 98 ? 15.820 -12.245 -11.392 1.00 87.75 98 HIS A C 1
ATOM 779 O O . HIS A 1 98 ? 14.737 -12.227 -11.980 1.00 87.75 98 HIS A O 1
ATOM 785 N N . ASP A 1 99 ? 15.983 -12.741 -10.166 1.00 86.81 99 ASP A N 1
ATOM 786 C CA . ASP A 1 99 ? 14.920 -13.404 -9.412 1.00 86.81 99 ASP A CA 1
ATOM 787 C C . ASP A 1 99 ? 14.141 -12.426 -8.529 1.00 86.81 99 ASP A C 1
ATOM 789 O O . ASP A 1 99 ? 14.732 -11.536 -7.917 1.00 86.81 99 ASP A O 1
ATOM 793 N N . HIS A 1 100 ? 12.835 -12.655 -8.379 1.00 87.81 100 HIS A N 1
ATOM 794 C CA . HIS A 1 100 ? 11.932 -11.852 -7.544 1.00 87.81 100 HIS A CA 1
ATOM 795 C C . HIS A 1 100 ? 11.593 -12.559 -6.222 1.00 87.81 100 HIS A C 1
ATOM 797 O O . HIS A 1 100 ? 10.432 -12.751 -5.877 1.00 87.81 100 HIS A O 1
ATOM 803 N N . THR A 1 101 ? 12.613 -13.032 -5.507 1.00 87.12 101 THR A N 1
ATOM 804 C CA . THR A 1 101 ? 12.451 -13.844 -4.287 1.00 87.12 101 THR A CA 1
ATOM 805 C C . THR A 1 101 ? 12.354 -13.018 -3.007 1.00 87.12 101 THR A C 1
ATOM 807 O O . THR A 1 101 ? 12.017 -13.556 -1.949 1.00 87.12 101 THR A O 1
ATOM 810 N N . TYR A 1 102 ? 12.648 -11.717 -3.067 1.00 89.31 102 TYR A N 1
ATOM 811 C CA . TYR A 1 102 ? 12.611 -10.846 -1.899 1.00 89.31 102 TYR A CA 1
ATOM 812 C C . TYR A 1 102 ? 11.268 -10.145 -1.752 1.00 89.31 102 TYR A C 1
ATOM 814 O O . TYR A 1 102 ? 10.623 -9.756 -2.721 1.00 89.31 102 TYR A O 1
ATOM 822 N N . HIS A 1 103 ? 10.887 -9.941 -0.496 1.00 85.62 103 HIS A N 1
ATOM 823 C CA . HIS A 1 103 ? 9.679 -9.228 -0.119 1.00 85.62 103 HIS A CA 1
ATOM 824 C C . HIS A 1 103 ? 10.087 -7.990 0.671 1.00 85.62 103 HIS A C 1
ATOM 826 O O . HIS A 1 103 ? 10.853 -8.074 1.634 1.00 85.62 103 HIS A O 1
ATOM 832 N N . SER A 1 104 ? 9.601 -6.824 0.253 1.00 90.25 104 SER A N 1
ATOM 833 C CA . SER A 1 104 ? 9.779 -5.603 1.032 1.00 90.25 104 SER A CA 1
ATOM 834 C C . SER A 1 104 ? 8.767 -5.594 2.171 1.00 90.25 104 SER A C 1
ATOM 836 O O . SER A 1 104 ? 7.567 -5.686 1.925 1.00 90.25 104 SER A O 1
ATOM 838 N N . LEU A 1 105 ? 9.239 -5.427 3.410 1.00 88.31 105 LEU A N 1
ATOM 839 C CA . LEU A 1 105 ? 8.361 -5.315 4.580 1.00 88.31 105 LEU A CA 1
ATOM 840 C C . LEU A 1 105 ? 7.329 -4.189 4.412 1.00 88.31 105 LEU A C 1
ATOM 842 O O . LEU A 1 105 ? 6.181 -4.347 4.801 1.00 88.31 105 LEU A O 1
ATOM 846 N N . GLN A 1 106 ? 7.723 -3.077 3.790 1.00 88.25 106 GLN A N 1
ATOM 847 C CA . GLN A 1 106 ? 6.841 -1.933 3.557 1.00 88.25 106 GLN A CA 1
ATOM 848 C C . GLN A 1 106 ? 5.768 -2.239 2.499 1.00 88.25 106 GLN A C 1
ATOM 850 O O . GLN A 1 106 ? 4.632 -1.799 2.650 1.00 88.25 106 GLN A O 1
ATOM 855 N N . CYS A 1 107 ? 6.101 -3.019 1.460 1.00 89.19 107 CYS A N 1
ATOM 856 C CA . CYS A 1 107 ? 5.104 -3.514 0.503 1.00 89.19 107 CYS A CA 1
ATOM 857 C C . CYS A 1 107 ? 4.125 -4.481 1.174 1.00 89.19 107 CYS A C 1
ATOM 859 O O . CYS A 1 107 ? 2.921 -4.343 0.994 1.00 89.19 107 CYS A O 1
ATOM 861 N N . TYR A 1 108 ? 4.630 -5.395 2.005 1.00 88.12 108 TYR A N 1
ATOM 862 C CA . TYR A 1 108 ? 3.790 -6.324 2.760 1.00 88.12 108 TYR A CA 1
ATOM 863 C C . TYR A 1 108 ? 2.825 -5.584 3.701 1.00 88.12 108 TYR A C 1
ATOM 865 O O . TYR A 1 108 ? 1.628 -5.842 3.698 1.00 88.12 108 TYR A O 1
ATOM 873 N N . GLN A 1 109 ? 3.325 -4.607 4.463 1.00 87.31 109 GLN A N 1
ATOM 874 C CA . GLN A 1 109 ? 2.505 -3.790 5.365 1.00 87.31 109 GLN A CA 1
ATOM 875 C C . GLN A 1 109 ? 1.454 -2.965 4.617 1.00 87.31 109 GLN A C 1
ATOM 877 O O . GLN A 1 109 ? 0.332 -2.805 5.101 1.00 87.31 109 GLN A O 1
ATOM 882 N N . LEU A 1 110 ? 1.802 -2.439 3.440 1.00 89.19 110 LEU A N 1
ATOM 883 C CA . LEU A 1 110 ? 0.854 -1.761 2.562 1.00 89.19 110 LEU A CA 1
ATOM 884 C C . LEU A 1 110 ? -0.263 -2.719 2.122 1.00 89.19 110 LEU A C 1
ATOM 886 O O . LEU A 1 110 ? -1.435 -2.371 2.242 1.00 89.19 110 LEU A O 1
ATOM 890 N N . GLU A 1 111 ? 0.086 -3.913 1.643 1.00 88.38 111 GLU A N 1
ATOM 891 C CA . GLU A 1 111 ? -0.884 -4.922 1.209 1.00 88.38 111 GLU A CA 1
ATOM 892 C C . GLU A 1 111 ? -1.802 -5.363 2.357 1.00 88.38 111 GLU A C 1
ATOM 894 O O . GLU A 1 111 ? -3.021 -5.386 2.191 1.00 88.38 111 GLU A O 1
ATOM 899 N N . GLU A 1 112 ? -1.239 -5.642 3.533 1.00 87.12 112 GLU A N 1
ATOM 900 C CA . GLU A 1 112 ? -1.992 -6.003 4.737 1.00 87.12 112 GL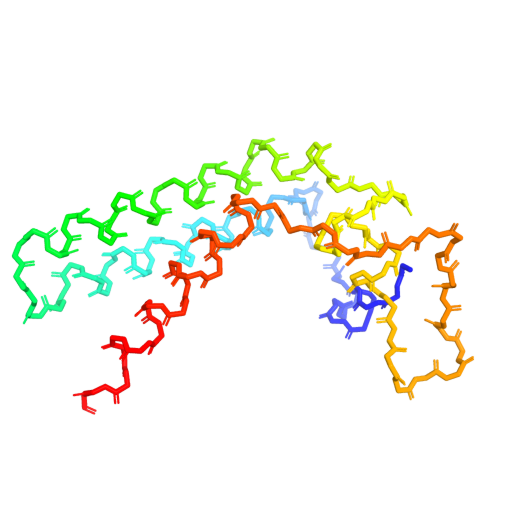U A CA 1
ATOM 901 C C . GLU A 1 112 ? -2.981 -4.894 5.119 1.00 87.12 112 GLU A C 1
ATOM 903 O O . GLU A 1 112 ? -4.171 -5.149 5.268 1.00 87.12 112 GLU A O 1
ATOM 908 N N . THR A 1 113 ? -2.525 -3.638 5.160 1.00 86.69 113 THR A N 1
ATOM 909 C CA . THR A 1 113 ? -3.372 -2.478 5.484 1.00 86.69 113 THR A CA 1
ATOM 910 C C . THR A 1 113 ? -4.546 -2.333 4.511 1.00 86.69 113 THR A C 1
ATOM 912 O O . THR A 1 113 ? -5.679 -2.048 4.915 1.00 86.69 113 THR A O 1
ATOM 915 N N . LEU A 1 114 ? -4.292 -2.527 3.214 1.00 83.50 114 LEU A N 1
ATOM 916 C CA . LEU A 1 114 ? -5.324 -2.439 2.184 1.00 83.50 114 LEU A CA 1
ATOM 917 C C . LEU A 1 114 ? -6.285 -3.636 2.231 1.00 83.50 114 LEU A C 1
ATOM 919 O O . LEU A 1 114 ? -7.484 -3.456 2.023 1.00 83.50 114 LEU A O 1
ATOM 923 N N . ASN A 1 115 ? -5.800 -4.839 2.536 1.00 81.88 115 ASN A N 1
ATOM 924 C CA . ASN A 1 115 ? -6.633 -6.033 2.669 1.00 81.88 115 ASN A CA 1
ATOM 925 C C . ASN A 1 115 ? -7.491 -6.003 3.938 1.00 81.88 115 ASN A C 1
ATOM 927 O O . ASN A 1 115 ? -8.681 -6.301 3.857 1.00 81.88 115 ASN A O 1
ATOM 931 N N . ASP A 1 116 ? -6.949 -5.564 5.072 1.00 72.56 116 ASP A N 1
ATOM 932 C CA . ASP A 1 116 ? -7.707 -5.358 6.313 1.00 72.56 116 ASP A CA 1
ATOM 933 C C . ASP A 1 116 ? -8.852 -4.365 6.102 1.00 72.56 116 ASP A C 1
ATOM 935 O O . ASP A 1 116 ? -9.985 -4.595 6.536 1.00 72.56 116 ASP A O 1
ATOM 939 N N . SER A 1 117 ? -8.587 -3.299 5.341 1.00 63.94 117 SER A N 1
ATOM 940 C CA . SER A 1 117 ? -9.617 -2.334 4.951 1.00 63.94 117 SER A CA 1
ATOM 941 C C . SER A 1 117 ? -10.727 -2.991 4.120 1.00 63.94 117 SER A C 1
ATOM 943 O O . SER A 1 117 ? -11.894 -2.646 4.275 1.00 63.94 117 SER A O 1
ATOM 945 N N . ARG A 1 118 ? -10.401 -3.978 3.272 1.00 59.09 118 ARG A N 1
ATOM 946 C CA . ARG A 1 118 ? -11.380 -4.724 2.458 1.00 59.09 118 ARG A CA 1
ATOM 947 C C . ARG A 1 118 ? -12.178 -5.743 3.268 1.00 59.09 118 ARG A C 1
ATOM 949 O O . ARG A 1 118 ? -13.383 -5.850 3.057 1.00 59.09 118 ARG A O 1
ATOM 956 N N . TYR A 1 119 ? -11.554 -6.458 4.201 1.00 55.09 119 TYR A N 1
ATOM 957 C CA . TYR A 1 119 ? -12.253 -7.422 5.059 1.00 55.09 119 TYR A CA 1
ATOM 958 C C . TYR A 1 119 ? -13.193 -6.745 6.063 1.00 55.09 119 TYR A C 1
ATOM 960 O O . TYR A 1 119 ? -14.282 -7.263 6.309 1.00 55.09 119 TYR A O 1
ATOM 968 N N . GLY A 1 120 ? -12.839 -5.558 6.569 1.00 52.38 120 GLY A N 1
ATOM 969 C CA . GLY A 1 120 ? -13.738 -4.737 7.391 1.00 52.38 120 GLY A CA 1
ATOM 970 C C . GLY A 1 120 ? -15.002 -4.269 6.655 1.00 52.38 120 GLY A C 1
ATOM 971 O O . GLY A 1 120 ? -16.021 -4.027 7.293 1.00 52.38 120 GLY A O 1
ATOM 972 N N . MET A 1 121 ? -14.971 -4.200 5.318 1.00 49.88 121 MET A N 1
ATOM 973 C CA . MET A 1 121 ? -16.125 -3.847 4.476 1.00 49.88 121 MET A CA 1
ATOM 974 C C . MET A 1 121 ? -17.024 -5.048 4.122 1.00 49.88 121 MET A C 1
ATOM 976 O O . MET A 1 121 ? -18.137 -4.852 3.644 1.00 49.88 121 MET A O 1
ATOM 980 N N . GLY A 1 122 ? -16.571 -6.289 4.350 1.00 42.91 122 GLY A N 1
ATOM 981 C CA . GLY A 1 122 ? -17.268 -7.520 3.944 1.00 42.91 122 GLY A CA 1
ATOM 982 C C . GLY A 1 122 ? -18.162 -8.172 5.008 1.00 42.91 122 GLY A C 1
ATOM 983 O O . GLY A 1 122 ? -18.679 -9.257 4.758 1.00 42.91 122 GLY A O 1
ATOM 984 N N . GLN A 1 123 ? -18.325 -7.557 6.184 1.00 38.12 123 GLN A N 1
ATOM 985 C CA . GLN A 1 123 ? -19.184 -8.060 7.273 1.00 38.12 123 GLN A CA 1
ATOM 986 C C . GLN A 1 123 ? -20.413 -7.170 7.555 1.00 38.12 123 GLN A C 1
ATOM 988 O O . GLN A 1 123 ? -20.998 -7.274 8.631 1.00 38.12 123 GLN A O 1
ATOM 993 N N . SER A 1 124 ? -20.806 -6.317 6.599 1.00 37.81 124 SER A N 1
ATOM 994 C CA . SER A 1 124 ? -22.028 -5.489 6.678 1.00 37.81 124 SER A CA 1
ATOM 995 C C . SER A 1 124 ? -23.227 -6.184 6.042 1.00 37.81 124 SER A C 1
ATOM 997 O O . SER A 1 124 ? -23.076 -6.618 4.876 1.00 37.81 124 SER A O 1
#

Foldseek 3Di:
DPQCCVVDVPPPPPDPVPPCPVVVVVVVVLVVLLVVLVVDPDPPVVSVVLNVLSVLLNVCVVPPLVVQQDCDDLAQSNNCLNVRADPPDPVGNPDHPHHNPDHDPSVVSNVVSVVVSVVSVVPD

Sequence (124 aa):
MYQILSKCSAAVRKSVEGIDYYIAEAGEAFRELESIVNQLEIPLLDKRKTLDNLMQAKHYLKTDYKMHVKSASNVADHCFVHALSQADTIFFEDTCPHDHTYHSLQCYQLEETLNDSRYGMGQS

Organism: Crassostrea virginica (NCBI:txid6565)

Radius of gyration: 17.3 Å; chains: 1; bounding box: 40×35×47 Å

pLDDT: mean 77.34, std 17.51, range [37.81, 95.0]

Secondary structure (DSSP, 8-state):
--HHHHHS------STTTTHHHHHHHHHHHHHHHHHHHHS---HHHHHHHHHHHHHHHHHHHHTHHHH-BSS-SBGGGBHHHHT--TT-TT-----SS---B--HHHHHHHHHHHHHHHHTTT-